Protein AF-A0A292SBJ6-F1 (afdb_monomer_lite)

Sequence (139 aa):
LASGITYKEAAQMLGVSYNTAKTRIKTLYAKLQVSNRNELILKALNLKLIDSRNIKPKFRKRFLSHEADRQAVLLEPLTAEEIKFLKLASSGTNIKNIIELLSLSGIYHTRVLKASICYKLQAKNITQAVKFARVLEII

Structure (mmCIF, N/CA/C/O backbone):
data_AF-A0A292SBJ6-F1
#
_entry.id   AF-A0A292SBJ6-F1
#
loop_
_atom_site.group_PDB
_atom_site.id
_atom_site.type_symbol
_atom_site.label_atom_id
_atom_site.label_alt_id
_atom_site.label_comp_id
_atom_site.label_asym_id
_atom_site.label_entity_id
_atom_site.label_seq_id
_atom_site.pdbx_PDB_ins_code
_atom_site.Cartn_x
_atom_site.Cartn_y
_atom_site.Cartn_z
_atom_site.occupancy
_atom_site.B_iso_or_equiv
_atom_site.auth_seq_id
_atom_site.auth_comp_id
_atom_site.auth_asym_id
_atom_site.auth_atom_id
_atom_site.pdbx_PDB_model_num
ATOM 1 N N . LEU A 1 1 ? 14.767 -7.383 -15.082 1.00 83.00 1 LEU A N 1
ATOM 2 C CA . LEU A 1 1 ? 14.526 -6.259 -14.132 1.00 83.00 1 LEU A CA 1
ATOM 3 C C . LEU A 1 1 ? 14.150 -6.732 -12.723 1.00 83.00 1 LEU A C 1
ATOM 5 O O . LEU A 1 1 ? 14.772 -6.264 -11.776 1.00 83.00 1 LEU A O 1
ATOM 9 N N . ALA A 1 2 ? 13.192 -7.648 -12.542 1.00 82.88 2 ALA A N 1
ATOM 10 C CA . ALA A 1 2 ? 12.853 -8.198 -11.215 1.00 82.88 2 ALA A CA 1
ATOM 11 C C . ALA A 1 2 ? 14.031 -8.923 -10.518 1.00 82.88 2 ALA A C 1
ATOM 13 O O . ALA A 1 2 ? 14.176 -8.880 -9.297 1.00 82.88 2 ALA A O 1
ATOM 14 N N . SER A 1 3 ? 14.949 -9.479 -11.311 1.00 84.12 3 SER A N 1
ATOM 15 C CA . SER A 1 3 ? 16.215 -10.082 -10.875 1.00 84.12 3 SER A CA 1
ATOM 16 C C . SER A 1 3 ? 17.264 -9.084 -10.356 1.00 84.12 3 SER A C 1
ATOM 18 O O . SER A 1 3 ? 18.332 -9.487 -9.906 1.00 84.12 3 SER A O 1
ATOM 20 N N . GLY A 1 4 ? 16.992 -7.775 -10.387 1.00 84.75 4 GLY A N 1
ATOM 21 C CA . GLY A 1 4 ? 17.920 -6.753 -9.891 1.00 84.75 4 GLY A CA 1
ATOM 22 C C . GLY A 1 4 ? 19.015 -6.326 -10.874 1.00 84.75 4 GLY A C 1
ATOM 23 O O . GLY A 1 4 ? 19.855 -5.525 -10.485 1.00 84.75 4 GLY A O 1
ATOM 24 N N . ILE A 1 5 ? 18.972 -6.792 -12.125 1.00 89.12 5 ILE A N 1
ATOM 25 C CA . ILE A 1 5 ? 19.956 -6.428 -13.158 1.00 89.12 5 ILE A CA 1
ATOM 26 C C . ILE A 1 5 ? 19.914 -4.942 -13.540 1.00 89.12 5 ILE A C 1
ATOM 28 O O . ILE A 1 5 ? 18.868 -4.286 -13.406 1.00 89.12 5 ILE A O 1
ATOM 32 N N . THR A 1 6 ? 21.037 -4.418 -14.021 1.00 89.88 6 THR A N 1
ATOM 33 C CA . THR A 1 6 ? 21.161 -3.049 -14.548 1.00 89.88 6 THR A CA 1
ATOM 34 C C . THR A 1 6 ? 20.639 -2.943 -15.986 1.00 89.88 6 THR A C 1
ATOM 36 O O . THR A 1 6 ? 20.373 -3.945 -16.648 1.00 89.88 6 THR A O 1
ATOM 39 N N . TYR A 1 7 ? 20.462 -1.720 -16.500 1.00 90.31 7 TYR A N 1
ATOM 40 C CA . TYR A 1 7 ? 20.080 -1.519 -17.907 1.00 90.31 7 TYR A CA 1
ATOM 41 C C . TYR A 1 7 ? 21.183 -1.953 -18.876 1.00 90.31 7 TYR A C 1
ATOM 43 O O . TYR A 1 7 ? 20.871 -2.441 -19.957 1.00 90.31 7 TYR A O 1
ATOM 51 N N . LYS A 1 8 ? 22.454 -1.821 -18.478 1.00 91.69 8 LYS A N 1
ATOM 52 C CA . LYS A 1 8 ? 23.600 -2.288 -19.266 1.00 91.69 8 LYS A CA 1
ATOM 53 C C . LYS A 1 8 ? 23.611 -3.813 -19.363 1.00 91.69 8 LYS A C 1
ATOM 55 O O . LYS A 1 8 ? 23.706 -4.343 -20.461 1.00 91.69 8 LYS A O 1
ATOM 60 N N . GLU A 1 9 ? 23.409 -4.499 -18.240 1.00 92.62 9 GLU A N 1
ATOM 61 C CA . GLU A 1 9 ? 23.266 -5.961 -18.212 1.00 92.62 9 GLU A CA 1
ATOM 62 C C . GLU A 1 9 ? 22.061 -6.423 -19.033 1.00 92.62 9 GLU A C 1
ATOM 64 O O . GLU A 1 9 ? 22.178 -7.341 -19.834 1.00 92.62 9 GLU A O 1
ATOM 69 N N . ALA A 1 10 ? 20.909 -5.758 -18.896 1.00 91.38 10 ALA A N 1
ATOM 70 C CA . ALA A 1 10 ? 19.730 -6.087 -19.691 1.00 91.38 10 ALA A CA 1
ATOM 71 C C . ALA A 1 10 ? 19.980 -5.908 -21.197 1.00 91.38 10 ALA A C 1
ATOM 73 O O . ALA A 1 10 ? 19.536 -6.732 -21.988 1.00 91.38 10 ALA A O 1
ATOM 74 N N . ALA A 1 11 ? 20.697 -4.854 -21.592 1.00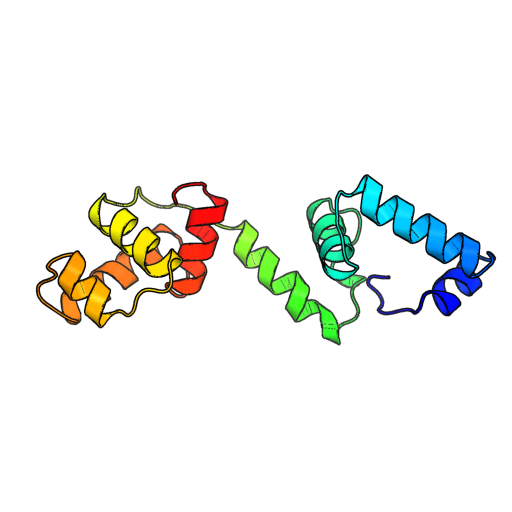 93.31 11 ALA A N 1
ATOM 75 C CA . ALA A 1 11 ? 21.073 -4.611 -22.980 1.00 93.31 11 ALA A CA 1
ATOM 76 C C . ALA A 1 11 ? 21.992 -5.720 -23.515 1.00 93.31 11 ALA A C 1
ATOM 78 O O . ALA A 1 11 ? 21.720 -6.275 -24.577 1.00 93.31 11 ALA A O 1
ATOM 79 N N . GLN A 1 12 ? 23.008 -6.101 -22.733 1.00 93.88 12 GLN A N 1
ATOM 80 C CA . GLN A 1 12 ? 23.936 -7.180 -23.067 1.00 93.88 12 GLN A CA 1
ATOM 81 C C . GLN A 1 12 ? 23.221 -8.530 -23.205 1.00 93.88 12 GLN A C 1
ATOM 83 O O . GLN A 1 12 ? 23.415 -9.219 -24.200 1.00 93.88 12 GLN A O 1
ATOM 88 N N . MET A 1 13 ? 22.345 -8.882 -22.259 1.00 92.19 13 MET A N 1
ATOM 89 C CA . MET A 1 13 ? 21.567 -10.128 -22.306 1.00 92.19 13 MET A CA 1
ATOM 90 C C . MET A 1 13 ? 20.608 -10.193 -23.501 1.00 92.19 13 MET A C 1
ATOM 92 O O . MET A 1 13 ? 20.304 -11.276 -23.984 1.00 92.19 13 MET A O 1
ATOM 96 N N . LEU A 1 14 ? 20.105 -9.043 -23.956 1.00 91.25 14 LEU A N 1
ATOM 97 C CA . LEU A 1 14 ? 19.173 -8.948 -25.081 1.00 91.25 14 LEU A CA 1
ATOM 98 C C . LEU A 1 14 ? 19.874 -8.726 -26.431 1.00 91.25 14 LEU A C 1
ATOM 100 O O . LEU A 1 14 ? 19.182 -8.633 -27.442 1.00 91.25 14 LEU A O 1
ATOM 104 N N . GLY A 1 15 ? 21.205 -8.590 -26.456 1.00 93.44 15 GLY A N 1
ATOM 105 C CA . GLY A 1 15 ? 21.963 -8.298 -27.676 1.00 93.44 15 GLY A CA 1
ATOM 106 C C . GLY A 1 15 ? 21.617 -6.946 -28.312 1.00 93.44 15 GLY A C 1
ATOM 107 O O . GLY A 1 15 ? 21.681 -6.801 -29.528 1.00 93.44 15 GLY A O 1
ATOM 108 N N . VAL A 1 16 ? 21.204 -5.954 -27.515 1.00 94.31 16 VAL A N 1
ATOM 109 C CA . VAL A 1 16 ? 20.807 -4.622 -28.006 1.00 94.31 16 VAL A CA 1
ATOM 110 C C . VAL A 1 16 ? 21.668 -3.517 -27.409 1.00 94.31 16 VAL A C 1
ATOM 112 O O . VAL A 1 16 ? 22.307 -3.689 -26.374 1.00 94.31 16 VAL A O 1
ATOM 115 N N . SER A 1 17 ? 21.642 -2.334 -28.027 1.00 95.06 17 SER A N 1
ATOM 116 C CA . SER A 1 17 ? 22.307 -1.160 -27.460 1.00 95.06 17 SER A CA 1
ATOM 117 C C . SER A 1 17 ? 21.673 -0.734 -26.126 1.00 95.06 17 SER A C 1
ATOM 119 O O . SER A 1 17 ? 20.473 -0.918 -25.885 1.00 95.06 17 SER A O 1
ATOM 121 N N . TYR A 1 18 ? 22.467 -0.085 -25.272 1.00 94.50 18 TYR A N 1
ATOM 122 C CA . TYR A 1 18 ? 21.993 0.491 -24.010 1.00 94.50 18 TYR A CA 1
ATOM 123 C C . TYR A 1 18 ? 20.798 1.441 -24.208 1.00 94.50 18 TYR A C 1
ATOM 125 O O . TYR A 1 18 ? 19.810 1.367 -23.474 1.00 94.50 18 TYR A O 1
ATOM 133 N N . ASN A 1 19 ? 20.860 2.297 -25.233 1.00 94.69 19 ASN A N 1
ATOM 134 C CA . ASN A 1 19 ? 19.796 3.250 -25.549 1.00 94.69 19 ASN A CA 1
ATOM 135 C C . ASN A 1 19 ? 18.511 2.533 -25.973 1.00 94.69 19 ASN A C 1
ATOM 137 O O . ASN A 1 19 ? 17.428 2.883 -25.506 1.00 94.69 19 ASN A O 1
ATOM 141 N N . THR A 1 20 ? 18.626 1.469 -26.772 1.00 94.00 20 THR A N 1
ATOM 142 C CA . THR A 1 20 ? 17.485 0.634 -27.165 1.00 94.00 20 THR A CA 1
ATOM 143 C C . THR A 1 20 ? 16.835 -0.026 -25.950 1.00 94.00 20 THR A C 1
ATOM 145 O O . THR A 1 20 ? 15.612 0.024 -25.806 1.00 94.00 20 THR A O 1
ATOM 148 N N . ALA A 1 21 ? 17.628 -0.603 -25.041 1.00 93.50 21 ALA A N 1
ATOM 149 C CA . ALA A 1 21 ? 17.105 -1.201 -23.813 1.00 93.50 21 ALA A CA 1
ATOM 150 C C . ALA A 1 21 ? 16.387 -0.158 -22.940 1.00 93.50 21 ALA A C 1
ATOM 152 O O . ALA A 1 21 ? 15.269 -0.398 -22.480 1.00 93.50 21 ALA A O 1
ATOM 153 N N . LYS A 1 22 ? 16.981 1.029 -22.768 1.00 93.00 22 LYS A N 1
ATOM 154 C CA . LYS A 1 22 ? 16.389 2.142 -22.009 1.00 93.00 22 LYS A CA 1
ATOM 155 C C . LYS A 1 22 ? 15.044 2.585 -22.594 1.00 93.00 22 LYS A C 1
ATOM 157 O O . LYS A 1 22 ? 14.082 2.741 -21.840 1.00 93.00 22 LYS A O 1
ATOM 162 N N . THR A 1 23 ? 14.953 2.744 -23.914 1.00 94.94 23 THR A N 1
ATOM 163 C CA . THR A 1 23 ? 13.701 3.107 -24.597 1.00 94.94 23 THR A CA 1
ATOM 164 C C . THR A 1 23 ? 12.639 2.026 -24.424 1.00 94.94 23 THR A C 1
ATOM 166 O O . THR A 1 23 ? 11.528 2.340 -24.007 1.00 94.94 23 THR A O 1
ATOM 169 N N . ARG A 1 24 ? 12.984 0.746 -24.627 1.00 94.12 24 ARG A N 1
ATOM 170 C CA . ARG A 1 24 ? 12.045 -0.375 -24.431 1.00 94.12 24 ARG A CA 1
ATOM 171 C C . ARG A 1 24 ? 11.493 -0.423 -23.005 1.00 94.12 24 ARG A C 1
ATOM 173 O O . ARG A 1 24 ? 10.302 -0.648 -22.817 1.00 94.12 24 ARG A O 1
ATOM 180 N N . ILE A 1 25 ? 12.327 -0.163 -21.997 1.00 92.19 25 ILE A N 1
ATOM 181 C CA . ILE A 1 25 ? 11.891 -0.110 -20.593 1.00 92.19 25 ILE A CA 1
ATOM 182 C C . ILE A 1 25 ? 10.948 1.074 -20.346 1.00 92.19 25 ILE A C 1
ATOM 184 O O . ILE A 1 25 ? 9.931 0.901 -19.680 1.00 92.19 25 ILE A O 1
ATOM 188 N N . LYS A 1 26 ? 11.223 2.253 -20.918 1.00 92.31 26 LYS A N 1
ATOM 189 C CA . LYS A 1 26 ? 10.276 3.383 -20.876 1.00 92.31 26 LYS A CA 1
ATOM 190 C C . LYS A 1 26 ? 8.936 3.030 -21.522 1.00 92.31 26 LYS A C 1
ATOM 192 O O . LYS A 1 26 ? 7.891 3.369 -20.979 1.00 92.31 26 LYS A O 1
ATOM 197 N N . THR A 1 27 ? 8.949 2.314 -22.643 1.00 94.12 27 THR A N 1
ATOM 198 C CA . THR A 1 27 ? 7.714 1.835 -23.274 1.00 94.12 27 THR A CA 1
ATOM 199 C C . THR A 1 27 ? 6.958 0.868 -22.362 1.00 94.12 27 THR A C 1
ATOM 201 O O . THR A 1 27 ? 5.736 0.938 -22.300 1.00 94.12 27 THR A O 1
ATOM 204 N N . LEU A 1 28 ? 7.649 -0.002 -21.614 1.00 92.44 28 LEU A N 1
ATOM 205 C CA . LEU A 1 28 ? 7.004 -0.866 -20.616 1.00 92.44 28 LEU A CA 1
ATOM 206 C C . LEU A 1 28 ? 6.345 -0.059 -19.494 1.00 92.44 28 LEU A C 1
ATOM 208 O O . LEU A 1 28 ? 5.234 -0.394 -19.093 1.00 92.44 28 LEU A O 1
ATOM 212 N N . TYR A 1 29 ? 6.995 1.009 -19.022 1.00 93.06 29 TYR A N 1
ATOM 213 C CA . TYR A 1 29 ? 6.406 1.923 -18.041 1.00 93.06 29 TYR A CA 1
ATOM 214 C C . TYR A 1 29 ? 5.107 2.548 -18.557 1.00 93.06 29 TYR A C 1
ATOM 216 O O . TYR A 1 29 ? 4.087 2.475 -17.878 1.00 93.06 29 TYR A O 1
ATOM 224 N N . ALA A 1 30 ? 5.107 3.054 -19.793 1.00 92.56 30 ALA A N 1
ATOM 225 C CA . ALA A 1 30 ? 3.905 3.606 -20.414 1.00 92.56 30 ALA A CA 1
ATOM 226 C C . ALA A 1 30 ? 2.799 2.549 -20.595 1.00 92.56 30 ALA A C 1
ATOM 228 O O . ALA A 1 30 ? 1.659 2.778 -20.202 1.00 92.56 30 ALA A O 1
ATOM 229 N N . LYS A 1 31 ? 3.137 1.363 -21.123 1.00 92.94 31 LYS A N 1
ATOM 230 C CA . LYS A 1 31 ? 2.173 0.272 -21.363 1.00 92.94 31 LYS A CA 1
ATOM 231 C C . LYS A 1 31 ? 1.510 -0.228 -20.086 1.00 92.94 31 LYS A C 1
ATOM 233 O O . LYS A 1 31 ? 0.332 -0.559 -20.097 1.00 92.94 31 LYS A O 1
ATOM 238 N N . LEU A 1 32 ? 2.268 -0.300 -18.995 1.00 89.38 32 LEU A N 1
ATOM 239 C CA . LEU A 1 32 ? 1.746 -0.725 -17.702 1.00 89.38 32 LEU A CA 1
ATOM 240 C C . LEU A 1 32 ? 1.243 0.447 -16.857 1.00 89.38 32 LEU A C 1
ATOM 242 O O . LEU A 1 32 ? 0.772 0.207 -15.750 1.00 89.38 32 LEU A O 1
ATOM 246 N N . GLN A 1 33 ? 1.273 1.682 -17.368 1.00 90.38 33 GLN A N 1
ATOM 247 C CA . GLN A 1 33 ? 0.874 2.895 -16.647 1.00 90.38 33 GLN A CA 1
ATOM 248 C C . GLN A 1 33 ? 1.537 2.974 -15.265 1.00 90.38 33 GLN A C 1
ATOM 250 O O . GLN A 1 33 ? 0.870 2.994 -14.230 1.00 90.38 33 GLN A O 1
ATOM 255 N N . VAL A 1 34 ? 2.864 2.911 -15.253 1.00 90.94 34 VAL A N 1
ATOM 256 C CA . VAL A 1 34 ? 3.695 2.997 -14.047 1.00 90.94 34 VAL A CA 1
ATOM 257 C C . VAL A 1 34 ? 4.818 3.992 -14.277 1.00 90.94 34 VAL A C 1
ATOM 259 O O . VAL A 1 34 ? 5.272 4.173 -15.404 1.00 90.94 34 VAL A O 1
ATOM 262 N N . SER A 1 35 ? 5.311 4.598 -13.206 1.00 87.19 35 SER A N 1
ATOM 263 C CA . SER A 1 35 ? 6.325 5.655 -13.290 1.00 87.19 35 SER A CA 1
ATOM 264 C C . SER A 1 35 ? 7.708 5.179 -12.858 1.00 87.19 35 SER A C 1
ATOM 266 O O . SER A 1 35 ? 8.721 5.805 -13.172 1.00 87.19 35 SER A O 1
ATOM 268 N N . ASN A 1 36 ? 7.781 4.060 -12.133 1.00 87.75 36 ASN A N 1
ATOM 269 C CA . ASN A 1 36 ? 9.035 3.558 -11.590 1.00 87.75 36 ASN A CA 1
ATOM 270 C C . ASN A 1 36 ? 9.185 2.034 -11.706 1.00 87.75 36 ASN A C 1
ATOM 272 O O . ASN A 1 36 ? 8.243 1.276 -11.935 1.00 87.75 36 ASN A O 1
ATOM 276 N N . ARG A 1 37 ? 10.426 1.570 -11.515 1.00 87.75 37 ARG A N 1
ATOM 277 C CA . ARG A 1 37 ? 10.794 0.149 -11.590 1.00 87.75 37 ARG A CA 1
ATOM 278 C C . ARG A 1 37 ? 10.047 -0.713 -10.570 1.00 87.75 37 ARG A C 1
ATOM 280 O O . ARG A 1 37 ? 9.786 -1.878 -10.855 1.00 87.75 37 ARG A O 1
ATOM 287 N N . ASN A 1 38 ? 9.747 -0.175 -9.389 1.00 87.31 38 ASN A N 1
ATOM 288 C CA . ASN A 1 38 ? 9.088 -0.941 -8.332 1.00 87.31 38 ASN A CA 1
ATOM 289 C C . ASN A 1 38 ? 7.624 -1.190 -8.687 1.00 87.31 38 ASN A C 1
ATOM 291 O O . ASN A 1 38 ? 7.179 -2.330 -8.620 1.00 87.31 38 ASN A O 1
ATOM 295 N N . GLU A 1 39 ? 6.916 -0.156 -9.133 1.00 84.31 39 GLU A N 1
ATOM 296 C CA . GLU A 1 39 ? 5.556 -0.251 -9.659 1.00 84.31 39 GLU A CA 1
ATOM 297 C C . GLU A 1 39 ? 5.493 -1.185 -10.863 1.00 84.31 39 GLU A C 1
ATOM 299 O O . GLU A 1 39 ? 4.592 -2.011 -10.933 1.00 84.31 39 GLU A O 1
ATOM 304 N N . LEU A 1 40 ? 6.477 -1.130 -11.769 1.00 90.25 40 LEU A N 1
ATOM 305 C CA . LEU A 1 40 ? 6.558 -2.066 -12.893 1.00 90.25 40 LEU A CA 1
ATOM 306 C C . LEU A 1 40 ? 6.609 -3.523 -12.417 1.00 90.25 40 LEU A C 1
ATOM 308 O O . LEU A 1 40 ? 5.867 -4.361 -12.922 1.00 90.25 40 LEU A O 1
ATOM 312 N N . ILE A 1 41 ? 7.482 -3.829 -11.452 1.00 88.88 41 ILE A N 1
ATOM 313 C CA . ILE A 1 41 ? 7.621 -5.185 -10.901 1.00 88.88 41 ILE A CA 1
ATOM 314 C C . ILE A 1 41 ? 6.335 -5.596 -10.177 1.00 88.88 41 ILE A C 1
ATOM 316 O O . ILE A 1 41 ? 5.848 -6.701 -10.398 1.00 88.88 41 ILE A O 1
ATOM 320 N N . LEU A 1 42 ? 5.762 -4.707 -9.362 1.00 85.00 42 LEU A N 1
ATOM 321 C CA . LEU A 1 42 ? 4.526 -4.966 -8.629 1.00 85.00 42 LEU A CA 1
ATOM 322 C C . LEU A 1 42 ? 3.359 -5.238 -9.584 1.00 85.00 42 LEU A C 1
ATOM 324 O O . LEU A 1 42 ? 2.664 -6.237 -9.440 1.00 85.00 42 LEU A O 1
ATOM 328 N N . LYS A 1 43 ? 3.179 -4.402 -10.609 1.00 86.19 43 LYS A N 1
ATOM 329 C CA . LYS A 1 43 ? 2.096 -4.551 -11.583 1.00 86.19 43 LYS A CA 1
ATOM 330 C C . LYS A 1 43 ? 2.282 -5.797 -12.447 1.00 86.19 43 LYS A C 1
ATOM 332 O O . LYS A 1 43 ? 1.313 -6.503 -12.699 1.00 86.19 43 LYS A O 1
ATOM 337 N N . ALA A 1 44 ? 3.517 -6.140 -12.814 1.00 88.88 44 ALA A N 1
ATOM 338 C CA . ALA A 1 44 ? 3.815 -7.394 -13.506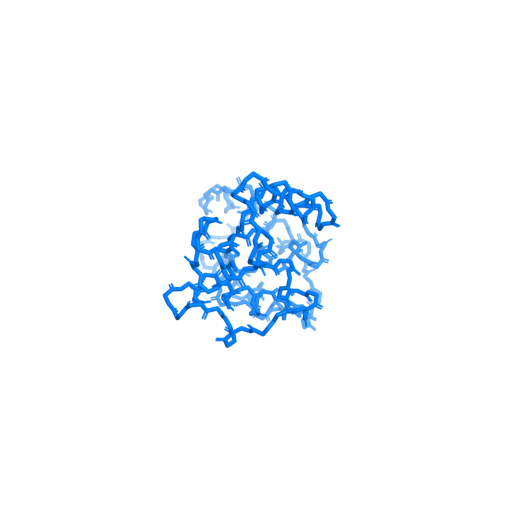 1.00 88.88 44 ALA A CA 1
ATOM 339 C C . ALA A 1 44 ? 3.500 -8.638 -12.649 1.00 88.88 44 ALA A C 1
ATOM 341 O O . ALA A 1 44 ? 3.016 -9.631 -13.189 1.00 88.88 44 ALA A O 1
ATOM 342 N N . LEU A 1 45 ? 3.715 -8.580 -11.327 1.00 86.69 45 LEU A N 1
ATOM 343 C CA . LEU A 1 45 ? 3.278 -9.628 -10.390 1.00 86.69 45 LEU A CA 1
ATOM 344 C C . LEU A 1 45 ? 1.753 -9.668 -10.247 1.00 86.69 45 LEU A C 1
ATOM 346 O O . LEU A 1 45 ? 1.173 -10.749 -10.184 1.00 86.69 45 LEU A O 1
ATOM 350 N N . ASN A 1 46 ? 1.085 -8.508 -10.193 1.00 81.62 46 ASN A N 1
ATOM 351 C CA . ASN A 1 46 ? -0.381 -8.425 -10.161 1.00 81.62 46 ASN A CA 1
ATOM 352 C C . ASN A 1 46 ? -0.998 -9.105 -11.388 1.00 81.62 46 ASN A C 1
ATOM 354 O O . ASN A 1 46 ? -1.954 -9.861 -11.256 1.00 81.62 46 ASN A O 1
ATOM 358 N N . LEU A 1 47 ? -0.402 -8.884 -12.559 1.00 85.19 47 LEU A N 1
ATOM 359 C CA . LEU A 1 47 ? -0.844 -9.447 -13.835 1.00 85.19 47 LEU A CA 1
ATOM 360 C C . LEU A 1 47 ? -0.354 -10.884 -14.085 1.00 85.19 47 LEU A C 1
ATOM 362 O O . LEU A 1 47 ? -0.596 -11.419 -15.161 1.00 85.19 47 LEU A O 1
ATOM 366 N N . LYS A 1 48 ? 0.360 -11.504 -13.132 1.00 84.88 48 LYS A N 1
ATOM 367 C CA . LYS A 1 48 ? 0.966 -12.845 -13.267 1.00 84.88 48 LYS A CA 1
ATOM 368 C C . LYS A 1 48 ? 1.896 -13.001 -14.486 1.00 84.88 48 LYS A C 1
ATOM 370 O O . LYS A 1 48 ? 2.144 -14.113 -14.937 1.00 84.88 48 LYS A O 1
ATOM 375 N N . LEU A 1 49 ? 2.459 -11.900 -14.996 1.00 87.94 49 LEU A N 1
ATOM 376 C CA . LEU A 1 49 ? 3.440 -11.912 -16.094 1.00 87.94 49 LEU A CA 1
ATOM 377 C C . LEU A 1 49 ? 4.809 -12.425 -15.633 1.00 87.94 49 LEU A C 1
ATOM 379 O O . LEU A 1 49 ? 5.616 -12.886 -16.437 1.00 87.94 49 LEU A O 1
ATOM 383 N N . ILE A 1 50 ? 5.092 -12.297 -14.336 1.00 88.00 50 ILE A N 1
ATOM 384 C CA . ILE A 1 50 ? 6.295 -12.812 -13.690 1.00 88.00 50 ILE A CA 1
ATOM 385 C C . ILE A 1 50 ? 5.920 -13.517 -12.388 1.00 88.00 50 ILE A C 1
ATOM 387 O O . ILE A 1 50 ? 4.989 -13.111 -11.698 1.00 88.00 50 ILE A O 1
ATOM 391 N N . ASP A 1 51 ? 6.684 -14.548 -12.040 1.00 83.50 51 ASP A N 1
ATOM 392 C CA . ASP A 1 51 ? 6.568 -15.261 -10.770 1.00 83.50 51 ASP A CA 1
ATOM 393 C C . ASP A 1 51 ? 7.402 -14.567 -9.675 1.00 83.50 51 ASP A C 1
ATOM 395 O O . ASP A 1 51 ? 8.481 -14.021 -9.939 1.00 83.50 51 ASP A O 1
ATOM 399 N N . SER A 1 52 ? 6.937 -14.623 -8.426 1.00 79.56 52 SER A N 1
ATOM 400 C CA . SER A 1 52 ? 7.669 -14.141 -7.253 1.00 79.56 52 SER A CA 1
ATOM 401 C C . SER A 1 52 ? 9.024 -14.840 -7.063 1.00 79.56 52 SER A C 1
ATOM 403 O O . SER A 1 52 ? 9.979 -14.231 -6.562 1.00 79.56 52 SER A O 1
ATOM 405 N N . ARG A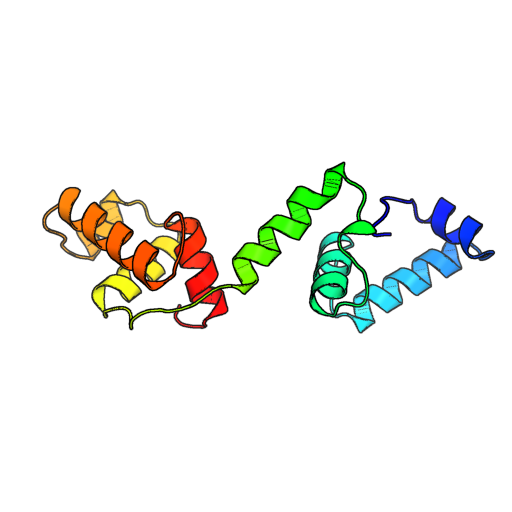 1 53 ? 9.167 -16.080 -7.554 1.00 83.00 53 ARG A N 1
ATOM 406 C CA . ARG A 1 53 ? 10.438 -16.826 -7.596 1.00 83.00 53 ARG A CA 1
ATOM 407 C C . ARG A 1 53 ? 11.516 -16.101 -8.406 1.00 83.00 53 ARG A C 1
ATOM 409 O O . ARG A 1 53 ? 12.681 -16.115 -8.000 1.00 83.00 53 ARG A O 1
ATOM 416 N N . ASN A 1 54 ? 11.121 -15.385 -9.461 1.00 83.56 54 ASN A N 1
ATOM 417 C CA . ASN A 1 54 ? 12.020 -14.647 -10.360 1.00 83.56 54 ASN A CA 1
ATOM 418 C C . ASN A 1 54 ? 12.501 -13.307 -9.774 1.00 83.56 54 ASN A C 1
ATOM 420 O O . ASN A 1 54 ? 13.363 -12.634 -10.350 1.00 83.56 54 ASN A O 1
ATOM 424 N N . ILE A 1 55 ? 11.956 -12.896 -8.626 1.00 84.94 55 ILE A N 1
ATOM 425 C CA . ILE A 1 55 ? 12.414 -11.716 -7.896 1.00 84.94 55 ILE A CA 1
ATOM 426 C C . ILE A 1 55 ? 13.650 -12.088 -7.081 1.00 84.94 55 ILE A C 1
ATOM 428 O O . ILE A 1 55 ? 13.664 -13.090 -6.358 1.00 84.94 55 ILE A O 1
ATOM 432 N N . LYS A 1 56 ? 14.677 -11.230 -7.130 1.00 85.75 56 LYS A N 1
ATOM 433 C CA . LYS A 1 56 ? 15.882 -11.399 -6.308 1.00 85.75 56 LYS A CA 1
ATOM 434 C C . LYS A 1 56 ? 15.496 -11.503 -4.818 1.00 85.75 56 LYS A C 1
ATOM 436 O O . LYS A 1 56 ? 14.763 -10.630 -4.344 1.00 85.75 56 LYS A O 1
ATOM 441 N N . PRO A 1 57 ? 16.015 -12.485 -4.051 1.00 79.75 57 PRO A N 1
ATOM 442 C CA . PRO A 1 57 ? 15.560 -12.769 -2.684 1.00 79.75 57 PRO A CA 1
ATOM 443 C C . PRO A 1 57 ? 15.518 -11.550 -1.756 1.00 79.75 57 PRO A C 1
ATOM 445 O O . PRO A 1 57 ? 14.537 -11.352 -1.043 1.00 79.75 57 PRO A O 1
ATOM 448 N N . LYS A 1 58 ? 16.519 -10.662 -1.847 1.00 79.56 58 LYS A N 1
ATOM 449 C CA . LYS A 1 58 ? 16.588 -9.426 -1.047 1.00 79.56 58 LYS A CA 1
ATOM 450 C C . LYS A 1 58 ? 15.417 -8.457 -1.261 1.00 79.56 58 LYS A C 1
ATOM 452 O O . LYS A 1 58 ? 15.129 -7.651 -0.387 1.00 79.56 58 LYS A O 1
ATOM 457 N N . PHE A 1 59 ? 14.742 -8.528 -2.408 1.00 76.50 59 PHE A N 1
ATOM 458 C CA . PHE A 1 59 ? 13.599 -7.674 -2.729 1.00 76.50 59 PHE A CA 1
ATOM 459 C C . PHE A 1 59 ? 12.250 -8.375 -2.550 1.00 76.50 59 PHE A C 1
ATOM 461 O O . PHE A 1 59 ? 11.228 -7.695 -2.534 1.00 76.50 59 PHE A O 1
ATOM 468 N N . ARG A 1 60 ? 12.223 -9.704 -2.373 1.00 76.12 60 ARG A N 1
ATOM 469 C CA . ARG A 1 60 ? 10.977 -10.480 -2.258 1.00 76.12 60 ARG A CA 1
ATOM 470 C C . ARG A 1 60 ? 10.069 -9.956 -1.152 1.00 76.12 60 ARG A C 1
ATOM 472 O O . ARG A 1 60 ? 8.900 -9.722 -1.419 1.00 76.12 60 ARG A O 1
ATOM 479 N N . LYS A 1 61 ? 10.609 -9.660 0.038 1.00 73.88 61 LYS A N 1
ATOM 480 C CA . LYS A 1 61 ? 9.825 -9.108 1.161 1.00 73.88 61 LYS A CA 1
ATOM 481 C C . LYS A 1 61 ? 9.056 -7.831 0.793 1.00 73.88 61 LYS A C 1
ATOM 483 O O . LYS A 1 61 ? 7.934 -7.666 1.247 1.00 73.88 61 LYS A O 1
ATOM 488 N N . ARG A 1 62 ? 9.630 -6.965 -0.052 1.00 74.69 62 ARG A N 1
ATOM 489 C CA . ARG A 1 62 ? 9.025 -5.685 -0.467 1.00 74.69 62 ARG A CA 1
ATOM 490 C C . ARG A 1 62 ? 7.820 -5.863 -1.395 1.00 74.69 62 ARG A C 1
ATOM 492 O O . ARG A 1 62 ? 6.949 -5.004 -1.422 1.00 74.69 62 ARG A O 1
ATOM 499 N N . PHE A 1 63 ? 7.803 -6.940 -2.177 1.00 72.25 63 PHE A N 1
ATOM 500 C CA . PHE A 1 63 ? 6.756 -7.199 -3.168 1.00 72.25 63 PHE A CA 1
ATOM 501 C C . PHE A 1 63 ? 5.743 -8.252 -2.696 1.00 72.25 63 PHE A C 1
ATOM 503 O O . PHE A 1 63 ? 4.571 -8.149 -3.032 1.00 72.25 63 PHE A O 1
ATOM 510 N N . LEU A 1 64 ? 6.169 -9.220 -1.877 1.00 66.12 64 LEU A N 1
ATOM 511 C CA . LEU A 1 64 ? 5.316 -10.264 -1.296 1.00 66.12 64 LEU A CA 1
ATOM 512 C C . LEU A 1 64 ? 4.494 -9.771 -0.102 1.00 66.12 64 LEU A C 1
ATOM 514 O O . LEU A 1 64 ? 3.435 -10.325 0.166 1.00 66.12 64 LEU A O 1
ATOM 518 N N . SER A 1 65 ? 4.920 -8.710 0.596 1.00 60.47 65 SER A N 1
ATOM 519 C CA . SER A 1 65 ? 4.081 -8.089 1.633 1.00 60.47 65 SER A CA 1
ATOM 520 C C . SER A 1 65 ? 2.724 -7.634 1.085 1.00 60.47 65 SER A C 1
ATOM 522 O O . SER A 1 65 ? 1.752 -7.609 1.828 1.00 60.47 65 SER A O 1
ATOM 524 N N . HIS A 1 66 ? 2.655 -7.324 -0.215 1.00 56.19 66 HIS A N 1
ATOM 525 C CA . HIS A 1 66 ? 1.428 -6.929 -0.899 1.00 56.19 66 HIS A CA 1
ATOM 526 C C . HIS A 1 66 ? 0.510 -8.098 -1.279 1.00 56.19 66 HIS A C 1
ATOM 528 O O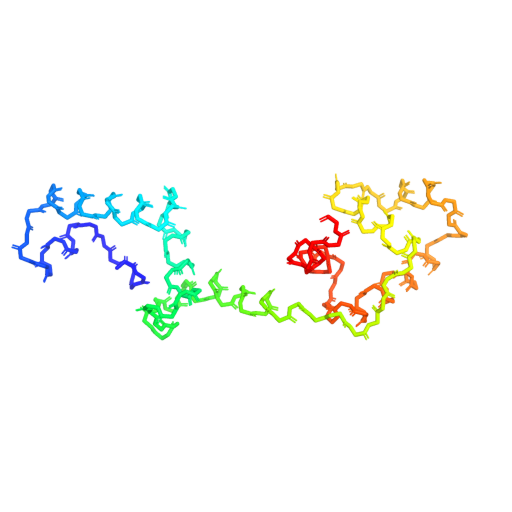 . HIS A 1 66 ? -0.654 -7.847 -1.568 1.00 56.19 66 HIS A O 1
ATOM 534 N N . GLU A 1 67 ? 0.966 -9.356 -1.282 1.00 54.41 67 GLU A N 1
ATOM 535 C CA . GLU A 1 67 ? 0.056 -10.489 -1.528 1.00 54.41 67 GLU A CA 1
ATOM 536 C C . GLU A 1 67 ? -0.940 -10.657 -0.377 1.00 54.41 67 GLU A C 1
ATOM 538 O O . GLU A 1 67 ? -2.125 -10.848 -0.632 1.00 54.41 67 GLU A O 1
ATOM 543 N N . ALA A 1 68 ? -0.499 -10.448 0.869 1.00 52.47 68 ALA A N 1
ATOM 544 C CA . ALA A 1 68 ? -1.400 -10.373 2.020 1.00 52.47 68 ALA A CA 1
ATOM 545 C C . ALA A 1 68 ? -2.382 -9.188 1.922 1.00 52.47 68 ALA A C 1
ATOM 547 O O . ALA A 1 68 ? -3.486 -9.274 2.445 1.00 52.47 68 ALA A O 1
ATOM 548 N N . ASP A 1 69 ? -2.007 -8.107 1.223 1.00 54.53 69 ASP A N 1
ATOM 549 C CA . ASP A 1 69 ? -2.883 -6.952 0.985 1.00 54.53 69 ASP A CA 1
ATOM 550 C C . ASP A 1 69 ? -3.955 -7.208 -0.092 1.00 54.53 69 ASP A C 1
ATOM 552 O O . ASP A 1 69 ? -4.962 -6.505 -0.127 1.00 54.53 69 ASP A O 1
ATOM 556 N N . ARG A 1 70 ? -3.783 -8.224 -0.952 1.00 57.47 70 ARG A N 1
ATOM 557 C CA . ARG A 1 70 ? -4.789 -8.622 -1.960 1.00 57.47 70 ARG A CA 1
ATOM 558 C C . ARG A 1 70 ? -5.886 -9.528 -1.409 1.00 57.47 70 ARG A C 1
ATOM 560 O O . ARG A 1 70 ? -6.853 -9.799 -2.109 1.00 57.47 70 ARG A O 1
ATOM 567 N N . GLN A 1 71 ? -5.725 -9.999 -0.179 1.00 63.97 71 GLN A N 1
ATOM 568 C CA . GLN A 1 71 ? -6.685 -10.839 0.531 1.00 63.97 71 GLN A CA 1
ATOM 569 C C . GLN A 1 71 ? -7.556 -10.011 1.481 1.00 63.97 71 GLN A C 1
ATOM 571 O O . GLN A 1 71 ? -8.022 -10.524 2.493 1.00 63.97 71 GLN A O 1
ATOM 576 N N . ALA A 1 72 ? -7.759 -8.724 1.172 1.00 68.81 72 ALA A N 1
ATOM 577 C CA . ALA A 1 72 ? -8.711 -7.896 1.893 1.00 68.81 72 ALA A CA 1
ATOM 578 C C . ALA A 1 72 ? -10.099 -8.543 1.773 1.00 68.81 72 ALA A C 1
ATOM 580 O O . ALA A 1 72 ? -10.711 -8.545 0.708 1.00 68.81 72 ALA A O 1
ATOM 581 N N . VAL A 1 73 ? -10.551 -9.148 2.866 1.00 79.44 73 VAL A N 1
ATOM 582 C CA . VAL A 1 73 ? -11.845 -9.816 2.981 1.00 79.44 73 VAL A CA 1
ATOM 583 C C . VAL A 1 73 ? -12.595 -9.118 4.099 1.00 79.44 73 VAL A C 1
ATOM 585 O O . VAL A 1 73 ? -12.061 -8.930 5.191 1.00 79.44 73 VAL A O 1
ATOM 588 N N . LEU A 1 74 ? -13.832 -8.730 3.809 1.00 87.69 74 LEU A N 1
ATOM 589 C CA . LEU A 1 74 ? -14.754 -8.203 4.800 1.00 87.69 74 LEU A CA 1
ATOM 590 C C . LEU A 1 74 ? -15.644 -9.352 5.277 1.00 87.69 74 LEU A C 1
ATOM 592 O O . LEU A 1 74 ? -16.461 -9.846 4.504 1.00 87.69 74 LEU A O 1
ATOM 596 N N . LEU A 1 75 ? -15.462 -9.799 6.521 1.00 88.06 75 LEU A N 1
ATOM 597 C CA . LEU A 1 75 ? -16.301 -10.851 7.109 1.00 88.06 75 LEU A CA 1
ATOM 598 C C . LEU A 1 75 ? -17.693 -10.336 7.469 1.00 88.06 75 LEU A C 1
ATOM 600 O O . LEU A 1 75 ? -18.685 -11.029 7.278 1.00 88.06 75 LEU A O 1
ATOM 604 N N . GLU A 1 76 ? -17.752 -9.114 7.991 1.00 87.81 76 GLU A N 1
ATOM 605 C CA . GLU A 1 76 ? -18.978 -8.480 8.462 1.00 87.81 76 GLU A CA 1
ATOM 606 C C . GLU A 1 76 ? -18.973 -6.997 8.092 1.00 87.81 76 GLU A C 1
ATOM 608 O O . GLU A 1 76 ? -17.902 -6.379 8.053 1.00 87.81 76 GLU A O 1
ATOM 613 N N . PRO A 1 77 ? -20.149 -6.386 7.870 1.00 91.00 77 PRO A N 1
ATOM 614 C CA . PRO A 1 77 ? -20.233 -4.960 7.607 1.00 91.00 77 PRO A CA 1
ATOM 615 C C . PRO A 1 77 ? -19.677 -4.137 8.779 1.00 91.00 77 PRO A C 1
ATOM 617 O O . PRO A 1 77 ? -19.917 -4.410 9.963 1.00 91.00 77 PRO A O 1
ATOM 620 N N . LEU A 1 78 ? -18.925 -3.093 8.431 1.00 92.25 78 LEU A N 1
ATOM 621 C CA . LEU A 1 78 ? -18.444 -2.106 9.393 1.00 92.25 78 LEU A CA 1
ATOM 622 C C . LEU A 1 78 ? -19.597 -1.183 9.804 1.00 92.25 78 LEU A C 1
ATOM 624 O O . LEU A 1 78 ? -20.396 -0.755 8.970 1.00 92.25 78 LEU A O 1
ATOM 628 N N . THR A 1 79 ? -19.673 -0.852 11.089 1.00 94.44 79 THR A N 1
ATOM 629 C CA . THR A 1 79 ? -20.642 0.117 11.607 1.00 94.44 79 THR A CA 1
ATOM 630 C C . THR A 1 79 ? -20.242 1.543 11.218 1.00 94.44 79 THR A C 1
ATOM 632 O O . THR A 1 79 ? -19.091 1.827 10.877 1.00 94.44 79 THR A O 1
ATOM 635 N N . ALA A 1 80 ? -21.183 2.489 11.303 1.00 92.56 80 ALA A N 1
ATOM 636 C CA . ALA A 1 80 ? -20.903 3.895 11.003 1.00 92.56 80 ALA A CA 1
ATOM 637 C C . ALA A 1 80 ? -19.785 4.483 11.889 1.00 92.56 80 ALA A C 1
ATOM 639 O O . ALA A 1 80 ? -18.992 5.306 11.428 1.00 92.56 80 ALA A O 1
ATOM 640 N N . GLU A 1 81 ? -19.704 4.047 13.147 1.00 92.75 81 GLU A N 1
ATOM 641 C CA . GLU A 1 81 ? -18.651 4.446 14.081 1.00 92.75 81 GLU A CA 1
ATOM 642 C C . GLU A 1 81 ? -17.281 3.892 13.663 1.00 92.75 81 GLU A C 1
ATOM 644 O O . GLU A 1 81 ? -16.305 4.639 13.593 1.00 92.75 81 GLU A O 1
ATOM 649 N N . GLU A 1 82 ? -17.220 2.614 13.281 1.00 94.12 82 GLU A N 1
ATOM 650 C CA . GLU A 1 82 ? -16.001 1.962 12.789 1.00 94.12 82 GLU A CA 1
ATOM 651 C C . GLU A 1 82 ? -15.477 2.612 11.499 1.00 94.12 82 GLU A C 1
ATOM 653 O O . GLU A 1 82 ? -14.272 2.835 11.354 1.00 94.12 82 GLU A O 1
ATOM 658 N N . ILE A 1 83 ? -16.377 2.985 10.582 1.00 94.19 83 ILE A N 1
ATOM 659 C CA . ILE A 1 83 ? -16.025 3.696 9.345 1.00 94.19 83 ILE A CA 1
ATOM 660 C C . ILE A 1 83 ? -15.472 5.090 9.659 1.00 94.19 83 ILE A C 1
ATOM 662 O O . ILE A 1 83 ? -14.447 5.484 9.098 1.00 94.19 83 ILE A O 1
ATOM 666 N N . LYS A 1 84 ? -16.106 5.849 10.565 1.00 94.44 84 LYS A N 1
ATOM 667 C CA . LYS A 1 84 ? -15.585 7.164 10.981 1.00 94.44 84 LYS A CA 1
ATOM 668 C C . LYS A 1 84 ? -14.204 7.032 11.623 1.00 94.44 84 LYS A C 1
ATOM 670 O O . LYS A 1 84 ? -13.304 7.797 11.278 1.00 94.44 84 LYS A O 1
ATOM 675 N N . PHE A 1 85 ? -14.013 6.035 12.488 1.00 94.06 85 PHE A N 1
ATOM 676 C CA . PHE A 1 85 ? -12.713 5.737 13.084 1.00 94.06 85 PHE A CA 1
ATOM 677 C C . PHE A 1 85 ? -11.651 5.460 12.011 1.00 94.06 85 PHE A C 1
ATOM 679 O O . PHE A 1 85 ? -10.564 6.037 12.048 1.00 94.06 85 PHE A O 1
ATOM 686 N N . LEU A 1 86 ? -11.968 4.620 11.022 1.00 93.75 86 LEU A N 1
ATOM 687 C CA . LEU A 1 86 ? -11.070 4.295 9.913 1.00 93.75 86 LEU A CA 1
ATOM 688 C C . LEU A 1 86 ? -10.719 5.513 9.050 1.00 93.75 86 LEU A C 1
ATOM 690 O O . LEU A 1 86 ? -9.556 5.668 8.677 1.00 93.75 86 LEU A O 1
ATOM 694 N N . LYS A 1 87 ? -11.680 6.402 8.769 1.00 94.06 87 LYS A N 1
ATOM 695 C CA . LYS A 1 87 ? -11.432 7.651 8.028 1.00 94.06 87 LYS A CA 1
ATOM 696 C C . LYS A 1 87 ? -10.457 8.565 8.771 1.00 94.06 87 LYS A C 1
ATOM 698 O O . LYS A 1 87 ? -9.494 9.034 8.169 1.00 94.06 87 LYS A O 1
ATOM 703 N N . LEU A 1 88 ? -10.644 8.738 10.080 1.00 93.38 88 LEU A N 1
ATOM 704 C CA . LEU A 1 88 ? -9.738 9.530 10.922 1.00 93.38 88 LEU A CA 1
ATOM 705 C C . LEU A 1 88 ? -8.346 8.886 11.055 1.00 93.38 88 LEU A C 1
ATOM 707 O O . LEU A 1 88 ? -7.318 9.564 11.038 1.00 93.38 88 LEU A O 1
ATOM 711 N N . ALA A 1 89 ? -8.285 7.557 11.147 1.00 91.69 89 ALA A N 1
ATOM 712 C CA . ALA A 1 89 ? -7.018 6.833 11.142 1.00 91.69 89 ALA A CA 1
ATOM 713 C C . ALA A 1 89 ? -6.289 6.973 9.789 1.00 91.69 89 ALA A C 1
ATOM 715 O O . ALA A 1 89 ? -5.069 7.125 9.752 1.00 91.69 89 ALA A O 1
ATOM 716 N N . SER A 1 90 ? -7.034 6.969 8.680 1.00 91.75 90 SER A N 1
ATOM 717 C CA . SER A 1 90 ? -6.529 7.156 7.313 1.00 91.75 90 SER A CA 1
ATOM 718 C C . SER A 1 90 ? -5.961 8.561 7.077 1.00 91.75 90 SER A C 1
ATOM 720 O O . SER A 1 90 ? -4.986 8.695 6.336 1.00 91.75 90 SER A O 1
ATOM 722 N N . SER A 1 91 ? -6.508 9.588 7.740 1.00 89.56 91 SER A N 1
ATOM 723 C CA . SER A 1 91 ? -5.982 10.962 7.716 1.00 89.56 91 SER A CA 1
ATOM 724 C C . SER A 1 91 ? -4.767 11.189 8.623 1.00 89.56 91 SER A C 1
ATOM 726 O O . SER A 1 91 ? -4.214 12.285 8.630 1.00 89.56 91 SER A O 1
ATOM 728 N N . GLY A 1 92 ? -4.323 10.178 9.381 1.00 88.56 92 GLY A N 1
ATOM 729 C CA . GLY A 1 92 ? -3.160 10.287 10.269 1.00 88.56 92 GLY A CA 1
ATOM 730 C C . GLY A 1 92 ? -3.446 10.994 11.598 1.00 88.56 92 GLY A C 1
ATOM 731 O O . GLY A 1 92 ? -2.519 11.464 12.257 1.00 88.56 92 GLY A O 1
ATOM 732 N N . THR A 1 93 ? -4.713 11.076 12.008 1.00 89.44 93 THR A N 1
ATOM 733 C CA . THR A 1 93 ? -5.115 11.714 13.265 1.00 89.44 93 THR A CA 1
ATOM 734 C C . THR A 1 93 ? -4.624 10.904 14.474 1.00 89.44 93 THR A C 1
ATOM 736 O O . THR A 1 93 ? -4.655 9.673 14.477 1.00 89.44 93 THR A O 1
ATOM 739 N N . ASN A 1 94 ? -4.170 11.587 15.530 1.00 89.69 94 ASN A N 1
ATOM 740 C CA . ASN A 1 94 ? -3.728 10.932 16.765 1.00 89.69 94 ASN A CA 1
ATOM 741 C C . ASN A 1 94 ? -4.914 10.276 17.495 1.00 89.69 94 ASN A C 1
ATOM 743 O O . ASN A 1 94 ? -5.999 10.845 17.549 1.00 89.69 94 ASN A O 1
ATOM 747 N N . ILE A 1 95 ? -4.685 9.122 18.128 1.00 86.50 95 ILE A N 1
ATOM 748 C CA . ILE A 1 95 ? -5.665 8.388 18.941 1.00 86.50 95 ILE A CA 1
ATOM 749 C C . ILE A 1 95 ? -6.372 9.289 19.964 1.00 86.50 95 ILE A C 1
ATOM 751 O O . ILE A 1 95 ? -7.580 9.158 20.122 1.00 86.50 95 ILE A O 1
ATOM 755 N N . LYS A 1 96 ? -5.657 10.210 20.628 1.00 88.44 96 LYS A N 1
ATOM 756 C CA . LYS A 1 96 ? -6.275 11.146 21.590 1.00 88.44 96 LYS A CA 1
ATOM 757 C C . LYS A 1 96 ? -7.348 12.014 20.925 1.00 88.44 96 LYS A C 1
ATOM 759 O O . LYS A 1 96 ? -8.481 12.047 21.386 1.00 88.44 96 LYS A O 1
ATOM 764 N N . ASN A 1 97 ? -7.019 12.606 19.781 1.00 90.00 97 ASN A N 1
ATOM 765 C CA . ASN A 1 97 ? -7.955 13.428 19.018 1.00 90.00 97 ASN A CA 1
ATOM 766 C C . ASN A 1 97 ? -9.099 12.583 18.441 1.00 90.00 97 ASN A C 1
ATOM 768 O O . ASN A 1 97 ? -10.220 13.060 18.351 1.00 90.00 97 ASN A O 1
ATOM 772 N N . ILE A 1 98 ? -8.846 11.325 18.060 1.00 89.00 98 ILE A N 1
ATOM 773 C CA . ILE A 1 98 ? -9.911 10.420 17.601 1.00 89.00 98 ILE A CA 1
ATOM 774 C C . ILE A 1 98 ? -10.912 10.143 18.731 1.00 89.00 98 ILE A C 1
ATOM 776 O O . ILE A 1 98 ? -12.113 10.150 18.478 1.00 89.00 98 ILE A O 1
ATOM 780 N N . ILE A 1 99 ? -10.433 9.930 19.962 1.00 89.31 99 ILE A N 1
ATOM 781 C CA . ILE A 1 99 ? -11.286 9.731 21.145 1.00 89.31 99 ILE A CA 1
ATOM 782 C C . ILE A 1 99 ? -12.190 10.943 21.365 1.00 89.31 99 ILE A C 1
ATOM 784 O O . ILE A 1 99 ? -13.390 10.768 21.553 1.00 89.31 99 ILE A O 1
ATOM 788 N N . GLU A 1 100 ? -11.628 12.149 21.295 1.00 88.75 100 GLU A N 1
ATOM 789 C CA . GLU A 1 100 ? -12.383 13.395 21.450 1.00 88.75 100 GLU A CA 1
ATOM 790 C C . GLU A 1 100 ? -13.412 13.580 20.322 1.00 88.75 100 GLU A C 1
ATOM 792 O O . GLU A 1 100 ? -14.594 13.783 20.592 1.00 88.75 100 GLU A O 1
ATOM 797 N N . LEU A 1 101 ? -12.997 13.424 19.059 1.00 89.75 101 LEU A N 1
ATOM 798 C CA . LEU A 1 101 ? -13.856 13.628 17.883 1.00 89.75 101 LEU A CA 1
ATOM 799 C C . LEU A 1 101 ? -15.012 12.628 17.785 1.00 89.75 101 LEU A C 1
ATOM 801 O O . LEU A 1 101 ? -16.076 12.966 17.270 1.00 89.75 101 LEU A O 1
ATOM 805 N N . LEU A 1 102 ? -14.805 11.395 18.245 1.00 88.94 102 LEU A N 1
ATOM 806 C CA . LEU A 1 102 ? -15.844 10.366 18.290 1.00 88.94 102 LEU A CA 1
ATOM 807 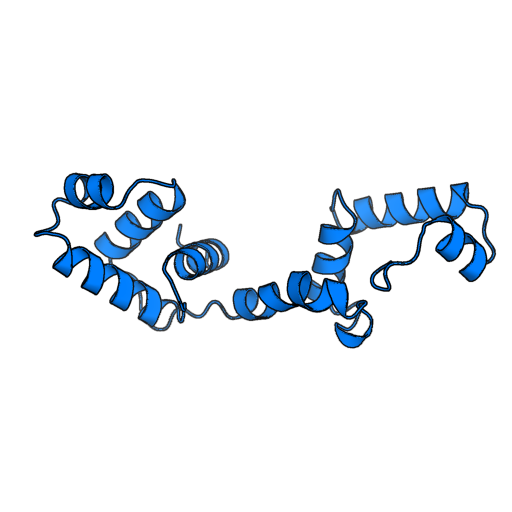C C . LEU A 1 102 ? -16.588 10.337 19.630 1.00 88.94 102 LEU A C 1
ATOM 809 O O . LEU A 1 102 ? -17.490 9.523 19.790 1.00 88.94 102 LEU A O 1
ATOM 813 N N . SER A 1 103 ? -16.227 11.210 20.578 1.00 87.88 103 SER A N 1
ATOM 814 C CA . SER A 1 103 ? -16.789 11.239 21.936 1.00 87.88 103 SER A CA 1
ATOM 815 C C . SER A 1 103 ? -16.762 9.862 22.616 1.00 87.88 103 SER A C 1
ATOM 817 O O . SER A 1 103 ? -17.717 9.446 23.272 1.00 87.88 103 SER A O 1
ATOM 819 N N . LEU A 1 104 ? -15.659 9.126 22.446 1.00 85.75 104 LEU A N 1
ATOM 820 C CA . LEU A 1 104 ? -15.519 7.783 23.003 1.00 85.75 104 LEU A CA 1
ATOM 821 C C . LEU A 1 104 ? -15.338 7.856 24.520 1.00 85.75 104 LEU A C 1
ATOM 823 O O . LEU A 1 104 ? -14.562 8.661 25.028 1.00 85.75 104 LEU A O 1
ATOM 827 N N . SER A 1 105 ? -15.943 6.906 25.236 1.00 81.81 105 SER A N 1
ATOM 828 C CA . SER A 1 105 ? -15.837 6.767 26.700 1.00 81.81 105 SER A CA 1
ATOM 829 C C . SER A 1 105 ? -14.397 6.577 27.222 1.00 81.81 105 SER A C 1
ATOM 831 O O . SER A 1 105 ? -14.182 6.575 28.433 1.00 81.81 105 SER A O 1
ATOM 833 N N . GLY A 1 106 ? -13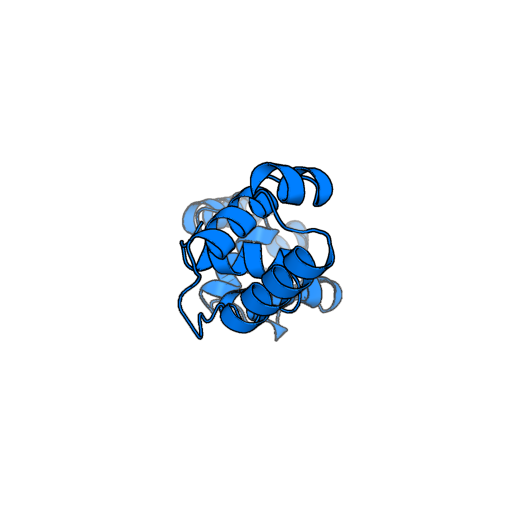.411 6.381 26.338 1.00 82.94 106 GLY A N 1
ATOM 834 C CA . GLY A 1 106 ? -11.992 6.379 26.678 1.00 82.94 106 GLY A CA 1
ATOM 835 C C . GLY A 1 106 ? -11.146 5.407 25.852 1.00 82.94 106 GLY A C 1
ATOM 836 O O . GLY A 1 106 ? -11.537 4.908 24.791 1.00 82.94 106 GLY A O 1
ATOM 837 N N . ILE A 1 107 ? -9.953 5.108 26.373 1.00 85.12 107 ILE A N 1
ATOM 838 C CA . ILE A 1 107 ? -8.943 4.264 25.711 1.00 85.12 107 ILE A CA 1
ATOM 839 C C . ILE A 1 107 ? -9.446 2.823 25.521 1.00 85.12 107 ILE A C 1
ATOM 841 O O . ILE A 1 107 ? -9.174 2.206 24.489 1.00 85.12 107 ILE A O 1
ATOM 845 N N . TYR A 1 108 ? -10.210 2.289 26.479 1.00 88.75 108 TYR A N 1
ATOM 846 C CA . TYR A 1 108 ? -10.763 0.934 26.392 1.00 88.75 108 TYR A CA 1
ATOM 847 C C . TYR A 1 108 ? -11.767 0.791 25.248 1.00 88.75 108 TYR A C 1
ATOM 849 O O . TYR A 1 108 ? -11.650 -0.151 24.466 1.00 88.75 108 TYR A O 1
ATOM 857 N N . HIS A 1 109 ? -12.671 1.761 25.080 1.00 88.44 109 HIS A N 1
ATOM 858 C CA . HIS A 1 109 ? -13.612 1.783 23.958 1.00 88.44 109 HIS A CA 1
ATOM 859 C C . HIS A 1 109 ? -12.846 1.770 22.625 1.00 88.44 109 HIS A C 1
ATOM 861 O O . HIS A 1 109 ? -13.078 0.922 21.767 1.00 88.44 109 HIS A O 1
ATOM 867 N N . THR A 1 110 ? -11.822 2.618 22.498 1.00 89.88 110 THR A N 1
ATOM 868 C CA . THR A 1 110 ? -10.964 2.646 21.301 1.00 89.88 110 THR A CA 1
ATOM 869 C C . THR A 1 110 ? -10.289 1.301 21.023 1.00 89.88 110 THR A C 1
ATOM 871 O O . THR A 1 110 ? -10.132 0.897 19.871 1.00 89.88 110 THR A O 1
ATOM 874 N N . ARG A 1 111 ? -9.867 0.584 22.069 1.00 91.25 111 ARG A N 1
ATOM 875 C CA . ARG A 1 111 ? -9.236 -0.732 21.933 1.00 91.25 111 ARG A CA 1
ATOM 876 C C . ARG A 1 111 ? -10.223 -1.778 21.409 1.00 91.25 111 ARG A C 1
ATOM 878 O O . ARG A 1 111 ? -9.835 -2.558 20.542 1.00 91.25 111 ARG A O 1
ATOM 885 N N . VAL A 1 112 ? -11.469 -1.755 21.884 1.00 92.44 112 VAL A N 1
ATOM 886 C CA . VAL A 1 112 ? -12.550 -2.623 21.388 1.00 92.44 112 VAL A CA 1
ATOM 887 C C . VAL A 1 112 ? -12.871 -2.302 19.928 1.00 92.44 112 VAL A C 1
ATOM 889 O O . VAL A 1 112 ? -12.851 -3.211 19.104 1.00 92.44 112 VAL A O 1
ATOM 892 N N . LEU A 1 113 ? -13.036 -1.021 19.577 1.00 93.06 113 LEU A N 1
ATOM 893 C CA . LEU A 1 113 ? -13.247 -0.579 18.191 1.00 93.06 113 LEU A CA 1
ATOM 894 C C . LEU A 1 113 ? -12.133 -1.071 17.261 1.00 93.06 113 LEU A C 1
ATOM 896 O O . LEU A 1 113 ? -12.398 -1.687 16.233 1.00 93.06 113 LEU A O 1
ATOM 900 N N . LYS A 1 114 ? -10.865 -0.868 17.642 1.00 94.06 114 LYS A N 1
ATOM 901 C CA . LYS A 1 114 ? -9.717 -1.340 16.853 1.00 94.06 114 LYS A CA 1
ATOM 902 C C . LYS A 1 114 ? -9.724 -2.856 16.679 1.00 94.06 114 LYS A C 1
ATOM 904 O O . LYS A 1 114 ? -9.427 -3.322 15.582 1.00 94.06 114 LYS A O 1
ATOM 909 N N . ALA A 1 115 ? -10.025 -3.607 17.739 1.00 94.00 115 ALA A N 1
ATOM 910 C CA . ALA A 1 115 ? -10.099 -5.063 17.682 1.00 94.00 115 ALA A CA 1
ATOM 911 C C . ALA A 1 115 ? -11.227 -5.533 16.752 1.00 94.00 115 ALA A C 1
ATOM 913 O O . ALA A 1 115 ? -10.972 -6.371 15.890 1.00 94.00 115 ALA A O 1
ATOM 914 N N . SER A 1 116 ? -12.417 -4.934 16.863 1.00 95.25 116 SER A N 1
ATOM 915 C CA . SER A 1 116 ? -13.565 -5.212 15.992 1.00 95.25 116 SER A CA 1
ATOM 916 C C . SER A 1 116 ? -13.231 -4.938 14.524 1.00 95.25 116 SER A C 1
ATOM 918 O O . SER A 1 116 ? -13.323 -5.830 13.686 1.00 95.25 116 SER A O 1
ATOM 920 N N . ILE A 1 117 ? -12.703 -3.750 14.213 1.00 94.94 117 ILE A N 1
ATOM 921 C CA . ILE A 1 117 ? -12.286 -3.370 12.854 1.00 94.94 117 ILE A CA 1
ATOM 922 C C . ILE A 1 117 ? -11.267 -4.364 12.283 1.00 94.94 117 ILE A C 1
ATOM 924 O O . ILE A 1 117 ? -11.384 -4.797 11.137 1.00 94.94 117 ILE A O 1
ATOM 928 N N . CYS A 1 118 ? -10.255 -4.726 13.076 1.00 93.81 118 CYS A N 1
ATOM 929 C CA . CYS A 1 118 ? -9.222 -5.665 12.650 1.00 93.81 118 CYS A CA 1
ATOM 930 C C . CYS A 1 118 ? -9.798 -7.062 12.393 1.00 93.81 118 CYS A C 1
ATOM 932 O O . CYS A 1 118 ? -9.434 -7.685 11.402 1.00 93.81 118 CYS A O 1
ATOM 934 N N . TYR A 1 119 ? -10.723 -7.528 13.235 1.00 93.81 119 TYR A N 1
ATOM 935 C CA . TYR A 1 119 ? -11.413 -8.800 13.044 1.00 93.81 119 TYR A CA 1
ATOM 936 C C . TYR A 1 119 ? -12.244 -8.810 11.753 1.00 93.81 119 TYR A C 1
ATOM 938 O O . TYR A 1 119 ? -12.066 -9.694 10.912 1.00 93.81 119 TYR A O 1
ATOM 946 N N . LYS A 1 120 ? -13.083 -7.786 11.552 1.00 94.56 120 LYS A N 1
ATOM 947 C CA . LYS A 1 120 ? -13.980 -7.684 10.392 1.00 94.56 120 LYS A CA 1
ATOM 948 C C . LYS A 1 120 ? -13.233 -7.600 9.067 1.00 94.56 120 LYS A C 1
ATOM 950 O O . LYS A 1 120 ? -13.671 -8.194 8.089 1.00 94.56 120 LYS A O 1
ATOM 955 N N . LEU A 1 121 ? -12.101 -6.898 9.043 1.00 91.25 121 LEU A N 1
ATOM 956 C CA . LEU A 1 121 ? -11.247 -6.767 7.860 1.00 91.25 121 LEU A CA 1
ATOM 957 C C . LEU A 1 121 ? -10.167 -7.855 7.767 1.00 91.25 121 LEU A C 1
ATOM 959 O O . LEU A 1 121 ? -9.353 -7.801 6.856 1.00 91.25 121 LEU A O 1
ATOM 963 N N . GLN A 1 122 ? -10.087 -8.810 8.699 1.00 90.44 122 GLN A N 1
ATOM 964 C CA . GLN A 1 122 ? -8.999 -9.805 8.743 1.00 90.44 122 GLN A CA 1
ATOM 965 C C . GLN A 1 122 ? -7.589 -9.175 8.743 1.00 90.44 122 GLN A C 1
ATOM 967 O O . GLN A 1 122 ? -6.627 -9.694 8.171 1.00 90.44 122 GLN A O 1
ATOM 972 N N . ALA A 1 123 ? -7.451 -8.028 9.405 1.00 89.06 123 ALA A N 1
ATOM 973 C CA . ALA A 1 123 ? -6.212 -7.272 9.498 1.00 89.06 123 ALA A CA 1
ATOM 974 C C . ALA A 1 123 ? -5.488 -7.534 10.827 1.00 89.06 123 ALA A C 1
ATOM 976 O O . ALA A 1 123 ? -6.097 -7.667 11.884 1.00 89.06 123 ALA A O 1
ATOM 977 N N . LYS A 1 124 ? -4.151 -7.534 10.807 1.00 88.31 124 LYS A N 1
ATOM 978 C CA . LYS A 1 124 ? -3.317 -7.726 12.009 1.00 88.31 124 LYS A CA 1
ATOM 979 C C . LYS A 1 124 ? -3.219 -6.475 12.879 1.00 88.31 124 LYS A C 1
ATOM 981 O O . LYS A 1 124 ? -2.861 -6.552 14.050 1.00 88.31 124 LYS A O 1
ATOM 986 N N . ASN A 1 125 ? -3.434 -5.305 12.287 1.00 90.94 125 ASN A N 1
ATOM 987 C CA . ASN A 1 125 ? -3.363 -4.016 12.962 1.00 90.94 125 ASN A CA 1
ATOM 988 C C . ASN A 1 125 ? -4.165 -2.964 12.192 1.00 90.94 125 ASN A C 1
ATOM 990 O O . ASN A 1 125 ? -4.540 -3.167 11.037 1.00 90.94 125 ASN A O 1
ATOM 994 N N . ILE A 1 126 ? -4.376 -1.806 12.823 1.00 91.06 126 ILE A N 1
ATOM 995 C CA . ILE A 1 126 ? -5.204 -0.744 12.246 1.00 91.06 126 ILE A CA 1
ATOM 996 C C . ILE A 1 126 ? -4.626 -0.175 10.945 1.00 91.06 126 ILE A C 1
ATOM 998 O O . ILE A 1 126 ? -5.375 0.176 10.044 1.00 91.06 126 ILE A O 1
ATOM 1002 N N . THR A 1 127 ? -3.300 -0.130 10.800 1.00 90.06 127 THR A N 1
ATOM 1003 C CA . THR A 1 127 ? -2.655 0.349 9.571 1.00 90.06 127 THR A CA 1
ATOM 1004 C C . THR A 1 127 ? -2.966 -0.576 8.399 1.00 90.06 127 THR A C 1
ATOM 1006 O O . THR A 1 127 ? -3.251 -0.113 7.297 1.00 90.06 127 THR A O 1
ATOM 1009 N N . GLN A 1 128 ? -2.936 -1.888 8.632 1.00 87.88 128 GLN A N 1
ATOM 1010 C CA . GLN A 1 128 ? -3.348 -2.877 7.645 1.00 87.88 128 GLN A CA 1
ATOM 1011 C C . GLN A 1 128 ? -4.856 -2.800 7.379 1.00 87.88 128 GLN A C 1
ATOM 1013 O O . GLN A 1 128 ? -5.255 -2.832 6.222 1.00 87.88 128 GLN A O 1
ATOM 1018 N N . ALA A 1 129 ? -5.677 -2.601 8.414 1.00 91.06 129 ALA A N 1
ATOM 1019 C CA . ALA A 1 129 ? -7.117 -2.418 8.256 1.00 91.06 129 ALA A CA 1
ATOM 1020 C C . ALA A 1 129 ? -7.445 -1.209 7.362 1.00 91.06 129 ALA A C 1
ATOM 1022 O O . ALA A 1 129 ? -8.245 -1.327 6.443 1.00 91.06 129 ALA A O 1
ATOM 1023 N N . VAL A 1 130 ? -6.764 -0.073 7.551 1.00 91.06 130 VAL A N 1
ATOM 1024 C CA . VAL A 1 130 ? -6.903 1.113 6.686 1.00 91.06 130 VAL A CA 1
ATOM 1025 C C . VAL A 1 130 ? -6.529 0.793 5.238 1.00 91.06 130 VAL A C 1
ATOM 1027 O O . VAL A 1 130 ? -7.240 1.193 4.319 1.00 91.06 130 VAL A O 1
ATOM 1030 N N . LYS A 1 131 ? -5.435 0.054 5.009 1.00 88.06 131 LYS A N 1
ATOM 1031 C CA . LYS A 1 131 ? -5.062 -0.375 3.652 1.00 88.06 131 LYS A CA 1
ATOM 1032 C C . LYS A 1 131 ? -6.145 -1.242 3.015 1.00 88.06 131 LYS A C 1
ATOM 1034 O O . LYS A 1 131 ? -6.494 -1.008 1.866 1.00 88.06 131 LYS A O 1
ATOM 1039 N N . PHE A 1 132 ? -6.669 -2.216 3.752 1.00 89.69 132 PHE A N 1
ATOM 1040 C CA . PHE A 1 132 ? -7.688 -3.135 3.248 1.00 89.69 132 PHE A CA 1
ATOM 1041 C C . PHE A 1 132 ? -9.001 -2.409 2.969 1.00 89.69 132 PHE A C 1
ATOM 1043 O O . PHE A 1 132 ? -9.599 -2.618 1.922 1.00 89.69 132 PHE A O 1
ATOM 1050 N N . ALA A 1 133 ? -9.401 -1.492 3.849 1.00 89.81 133 ALA A N 1
ATOM 1051 C CA . ALA A 1 133 ? -10.596 -0.681 3.666 1.00 89.81 133 ALA A CA 1
ATOM 1052 C C . ALA A 1 133 ? -10.507 0.222 2.419 1.00 89.81 133 ALA A C 1
ATOM 1054 O O . ALA A 1 133 ? -11.508 0.373 1.727 1.00 89.81 133 ALA A O 1
ATOM 1055 N N . ARG A 1 134 ? -9.317 0.751 2.078 1.00 87.50 134 ARG A N 1
ATOM 1056 C CA . ARG A 1 134 ? -9.088 1.470 0.806 1.00 87.50 134 ARG A CA 1
ATOM 1057 C C . ARG A 1 134 ? -9.172 0.552 -0.415 1.00 87.50 134 ARG A C 1
ATOM 1059 O O . ARG A 1 134 ? -9.715 0.948 -1.435 1.00 87.50 134 ARG A O 1
ATOM 1066 N N . VAL A 1 135 ? -8.620 -0.661 -0.325 1.00 85.88 135 VAL A N 1
ATOM 1067 C CA . VAL A 1 135 ? -8.689 -1.658 -1.413 1.00 85.88 135 VAL A CA 1
ATOM 1068 C C . VAL A 1 135 ? -10.133 -2.096 -1.674 1.00 85.88 135 VAL A C 1
ATOM 1070 O O . VAL A 1 135 ? -10.490 -2.339 -2.820 1.00 85.88 135 VAL A O 1
ATOM 1073 N N . LEU A 1 136 ? -10.952 -2.170 -0.624 1.00 86.44 136 LEU A N 1
ATOM 1074 C CA . LEU A 1 136 ? -12.377 -2.499 -0.691 1.00 86.44 136 LEU A CA 1
ATOM 1075 C C . LEU A 1 136 ? -13.282 -1.286 -0.977 1.00 86.44 136 LEU A C 1
ATOM 1077 O O . LEU A 1 136 ? -14.498 -1.431 -0.924 1.00 86.44 136 LEU A O 1
ATOM 1081 N N . GLU A 1 137 ? -12.710 -0.103 -1.234 1.00 87.12 137 GLU A N 1
ATOM 1082 C CA . GLU A 1 137 ? -13.441 1.148 -1.513 1.00 87.12 137 GLU A CA 1
ATOM 1083 C C . GLU A 1 137 ? -14.446 1.562 -0.411 1.00 87.12 137 GLU A C 1
ATOM 1085 O O . GLU A 1 137 ? -15.441 2.236 -0.664 1.00 87.12 137 GLU A O 1
ATOM 1090 N N . ILE A 1 138 ? -14.177 1.183 0.844 1.00 88.19 138 ILE A N 1
ATOM 1091 C CA . ILE A 1 138 ? -15.012 1.528 2.011 1.00 88.19 138 ILE A CA 1
ATOM 1092 C C . ILE A 1 138 ? -14.701 2.951 2.513 1.00 88.19 138 ILE A C 1
ATOM 1094 O O . ILE A 1 138 ? -15.580 3.643 3.042 1.00 88.19 138 ILE A O 1
ATOM 1098 N N . ILE A 1 139 ? -13.438 3.381 2.386 1.00 86.06 139 ILE A N 1
ATOM 1099 C CA . ILE A 1 139 ? -12.923 4.689 2.831 1.00 86.06 139 ILE A CA 1
ATOM 1100 C C . ILE A 1 139 ? -12.016 5.349 1.800 1.00 86.06 139 ILE A C 1
ATOM 1102 O O . ILE A 1 139 ? -11.381 4.622 1.004 1.00 86.06 139 ILE A O 1
#

Secondary structure (DSSP, 8-state):
-TT---HHHHHHHTT--HHHHHHHHHHHHHHTT-SSHHHHHHHHHHTTSS-GGGS-HHHHHHHHTTTGGGG---SSPPPHHHHHHHHHHHTT--HHHHHHHTT-S-HHHHHHHHHHHHHHTT-SSHHHHHHHHHHTT--

Radius of gyration: 20.8 Å; chains: 1; bounding box: 45×30×55 Å

pLDDT: mean 87.05, std 8.72, range [52.47, 95.25]

Foldseek 3Di:
DLQPDDLVVVCVVVVHDSVVSVVVVVVLCVVLVHDDPVSSVLSCVVVVVDDLVSHHPVCSCVNVVCVVLVPFAFPDDDDPLLLLLLVCVLVVHDPVVNCVVSVPPDDVSVVVSQVVLCVRRVHPGSVSSSSSCVVVVVD